Protein AF-A0A644ZXQ1-F1 (afdb_monomer)

Foldseek 3Di:
DKDWDAQDDLQQAAEEEEEEFPPCCVAACSLVVLVVVLVSCVVNVHAYEYEEAVVVVVVSVVNRPDPRHYDYDYHDPLVPPCVSCVVDDLRYAYEYEAEDPPDPRDDPSCPCVVVVCCVVNVNHIYMYHDHDDDPPPDDPPDDPPDDDDDDD

Mean predicted aligned error: 7.76 Å

Nearest PDB structures (foldseek):
  4xgl-assembly1_A  TM=4.751E-01  e=3.867E-02  Homo sapiens
  4nc9-assembly5_A  TM=5.217E-01  e=3.883E-01  Mycolicibacterium smegmatis MC2 155
  3tml-assembly2_A  TM=2.913E-01  e=8.343E-02  Burkholderia cenocepacia J2315

Sequence (152 aa):
MFICHIEQELITHKRIVVISPPLVERELGFDLWLQKVVKLSQELSVPVLHLGHPDTQAVISSKKNGGAPFIFKQFVDWHDPLSCGDNIREDDMIIFVSAHQGYLSHMSILDHLPTRLEERFPHHSRIVIYPKQRVVEGLLESDDSLFVPSNF

Structure (mmCIF, N/CA/C/O backbone):
data_AF-A0A644ZXQ1-F1
#
_entry.id   AF-A0A644ZXQ1-F1
#
loop_
_atom_site.group_PDB
_atom_site.id
_atom_site.type_symbol
_atom_site.label_atom_id
_atom_site.label_alt_id
_atom_site.label_comp_id
_atom_site.label_asym_id
_atom_site.label_entity_id
_atom_site.label_seq_id
_atom_site.pdbx_PDB_ins_code
_atom_site.Cartn_x
_atom_site.Cartn_y
_atom_site.Cartn_z
_atom_site.occupancy
_atom_site.B_iso_or_equiv
_atom_site.auth_seq_id
_atom_site.auth_comp_id
_atom_site.auth_asym_id
_atom_site.auth_atom_id
_atom_site.pdbx_PDB_model_num
ATOM 1 N N . MET A 1 1 ? -2.394 11.181 -8.781 1.00 87.62 1 MET A N 1
ATOM 2 C CA . MET A 1 1 ? -3.822 11.270 -8.415 1.00 87.62 1 MET A CA 1
ATOM 3 C C . MET A 1 1 ? -4.151 10.160 -7.424 1.00 87.62 1 MET A C 1
ATOM 5 O O . MET A 1 1 ? -3.528 9.112 -7.503 1.00 87.62 1 MET A O 1
ATOM 9 N N . PHE A 1 2 ? -5.067 10.397 -6.484 1.00 93.25 2 PHE A N 1
ATOM 10 C CA . PHE A 1 2 ? -5.594 9.375 -5.571 1.00 93.25 2 PHE A CA 1
ATOM 11 C C . PHE A 1 2 ? -7.082 9.232 -5.885 1.00 93.25 2 PHE A C 1
ATOM 13 O O . PHE A 1 2 ? -7.781 10.244 -5.873 1.00 93.25 2 PHE A O 1
ATOM 20 N N . ILE A 1 3 ? -7.540 8.025 -6.205 1.00 94.38 3 ILE A N 1
ATOM 21 C CA . ILE A 1 3 ? -8.963 7.713 -6.364 1.00 94.38 3 ILE A CA 1
ATOM 22 C C . ILE A 1 3 ? -9.364 6.882 -5.155 1.00 94.38 3 ILE A C 1
ATOM 24 O O . ILE A 1 3 ? -8.789 5.820 -4.929 1.00 94.38 3 ILE A O 1
ATOM 28 N N . CYS A 1 4 ? -10.310 7.383 -4.369 1.00 95.00 4 CYS A N 1
ATOM 29 C CA . CYS A 1 4 ? -10.745 6.745 -3.134 1.00 95.00 4 CYS A CA 1
ATOM 30 C C . CYS A 1 4 ? -12.200 6.306 -3.265 1.00 95.00 4 CYS A C 1
ATOM 32 O O . CYS A 1 4 ? -13.042 7.075 -3.722 1.00 95.00 4 CYS A O 1
ATOM 34 N N . HIS A 1 5 ? -12.489 5.105 -2.790 1.00 94.62 5 HIS A N 1
ATOM 35 C CA . HIS A 1 5 ? -13.831 4.612 -2.540 1.00 94.62 5 HIS A CA 1
ATOM 36 C C . HIS A 1 5 ? -13.868 4.171 -1.078 1.00 94.62 5 HIS A C 1
ATOM 38 O O . HIS A 1 5 ? -13.175 3.230 -0.698 1.00 94.62 5 HIS A O 1
ATOM 44 N N . ILE A 1 6 ? -14.588 4.922 -0.247 1.00 93.62 6 ILE A N 1
ATOM 45 C CA . ILE A 1 6 ? -14.659 4.697 1.198 1.00 93.62 6 ILE A CA 1
ATOM 46 C C . ILE A 1 6 ? -16.043 4.136 1.498 1.00 93.62 6 ILE A C 1
ATOM 48 O O . ILE A 1 6 ? -17.019 4.881 1.484 1.00 93.62 6 ILE A O 1
ATOM 52 N N . GLU A 1 7 ? -16.099 2.826 1.709 1.00 91.44 7 GLU A N 1
ATOM 53 C CA . GLU A 1 7 ? -17.336 2.087 1.981 1.00 91.44 7 GLU A CA 1
ATOM 54 C C . GLU A 1 7 ? -17.569 1.958 3.493 1.00 91.44 7 GLU A C 1
ATOM 56 O O . GLU A 1 7 ? -18.677 2.147 3.990 1.00 91.44 7 GLU A O 1
ATOM 61 N N . GLN A 1 8 ? -16.499 1.677 4.242 1.00 88.69 8 GLN A N 1
ATOM 62 C CA . GLN A 1 8 ? -16.526 1.498 5.692 1.00 88.69 8 GLN A CA 1
ATOM 63 C C . GLN A 1 8 ? -16.126 2.792 6.410 1.00 88.69 8 GLN A C 1
ATOM 65 O O . GLN A 1 8 ? -15.324 3.588 5.909 1.00 88.69 8 GLN A O 1
ATOM 70 N N . GLU A 1 9 ? -16.631 2.990 7.628 1.00 89.94 9 GLU A N 1
ATOM 71 C CA . GLU A 1 9 ? -16.206 4.110 8.466 1.00 89.94 9 GLU A CA 1
ATOM 72 C C . GLU A 1 9 ? -14.697 4.053 8.730 1.00 89.94 9 GLU A C 1
ATOM 74 O O . GLU A 1 9 ? -14.121 3.008 9.022 1.00 89.94 9 GLU A O 1
ATOM 79 N N . LEU A 1 10 ? -14.017 5.198 8.680 1.00 86.31 10 LEU A N 1
ATOM 80 C CA . LEU A 1 10 ? -12.559 5.225 8.832 1.00 86.31 10 LEU A CA 1
ATOM 81 C C . LEU A 1 10 ? -12.082 4.579 10.144 1.00 86.31 10 LEU A C 1
ATOM 83 O O . LEU A 1 10 ? -11.059 3.898 10.142 1.00 86.31 10 LEU A O 1
ATOM 87 N N . ILE A 1 11 ? -12.857 4.719 11.223 1.00 88.56 11 ILE A N 1
ATOM 88 C CA . ILE A 1 11 ? -12.543 4.188 12.556 1.00 88.56 11 ILE A CA 1
ATOM 89 C C . ILE A 1 11 ? -12.660 2.658 12.672 1.00 88.56 11 ILE A C 1
ATOM 91 O O . ILE A 1 11 ? -12.125 2.072 13.617 1.00 88.56 11 ILE A O 1
ATOM 95 N N . THR A 1 12 ? -13.351 1.986 11.744 1.00 91.81 12 THR A N 1
ATOM 96 C CA . THR A 1 12 ? -13.539 0.528 11.820 1.00 91.81 12 THR A CA 1
ATOM 97 C C . THR A 1 12 ? -12.328 -0.240 11.312 1.00 91.81 12 THR A C 1
ATOM 99 O O . THR A 1 12 ? -12.120 -1.375 11.739 1.00 91.81 12 THR A O 1
ATOM 102 N N . HIS A 1 13 ? -11.505 0.378 10.461 1.00 94.94 13 HIS A N 1
ATOM 103 C CA . HIS A 1 13 ? -10.320 -0.262 9.900 1.00 94.94 13 HIS A CA 1
ATOM 104 C C . HIS A 1 13 ? -9.318 -0.624 11.000 1.00 94.94 13 HIS A C 1
ATOM 106 O O . HIS A 1 13 ? -9.072 0.160 11.919 1.00 94.94 13 HIS A O 1
ATOM 112 N N . LYS A 1 14 ? -8.705 -1.806 10.897 1.00 96.56 14 LYS A N 1
ATOM 113 C CA . LYS A 1 14 ? -7.673 -2.273 11.842 1.00 96.56 14 LYS A CA 1
ATOM 114 C C . LYS A 1 14 ? -6.280 -2.315 11.249 1.00 96.56 14 LYS A C 1
ATOM 116 O O . LYS A 1 14 ? -5.314 -2.444 12.000 1.00 96.56 14 LYS A O 1
ATOM 121 N N . ARG A 1 15 ? -6.162 -2.215 9.927 1.00 97.62 15 ARG A N 1
ATOM 122 C CA . ARG A 1 15 ? -4.892 -2.257 9.203 1.00 97.62 15 ARG A CA 1
ATOM 123 C C . ARG A 1 15 ? -5.076 -1.722 7.783 1.00 97.62 15 ARG A C 1
ATOM 125 O O . ARG A 1 15 ? -6.155 -1.789 7.204 1.00 97.62 15 ARG A O 1
ATOM 132 N N . ILE A 1 16 ? -4.006 -1.164 7.228 1.00 98.38 16 ILE A N 1
ATOM 133 C CA . ILE A 1 16 ? -3.938 -0.734 5.828 1.00 98.38 16 ILE A CA 1
ATOM 134 C C . ILE A 1 16 ? -3.100 -1.759 5.066 1.00 98.38 16 ILE A C 1
ATOM 136 O O . ILE A 1 16 ? -1.964 -2.026 5.452 1.00 98.38 16 ILE A O 1
ATOM 140 N N . VAL A 1 17 ? -3.623 -2.318 3.980 1.00 98.62 17 VAL A N 1
ATOM 141 C CA . VAL A 1 17 ? -2.894 -3.226 3.088 1.00 98.62 17 VAL A CA 1
ATOM 142 C C . VAL A 1 17 ? -2.456 -2.458 1.850 1.00 98.62 17 VAL A C 1
ATOM 144 O O . VAL A 1 17 ? -3.280 -2.080 1.025 1.00 98.62 17 VAL A O 1
ATOM 147 N N . VAL A 1 18 ? -1.152 -2.227 1.713 1.00 98.44 18 VAL A N 1
ATOM 148 C CA . VAL A 1 18 ? -0.552 -1.557 0.554 1.00 98.44 18 VAL A CA 1
ATOM 149 C C . VAL A 1 18 ? 0.016 -2.600 -0.396 1.00 98.44 18 VAL A C 1
ATOM 151 O O . VAL A 1 18 ? 0.926 -3.339 -0.028 1.00 98.44 18 VAL A O 1
ATOM 154 N N . ILE A 1 19 ? -0.477 -2.621 -1.628 1.00 97.75 19 ILE A N 1
ATOM 155 C CA . ILE A 1 19 ? 0.015 -3.463 -2.718 1.00 97.75 19 ILE A CA 1
ATOM 156 C C . ILE A 1 19 ? 0.750 -2.563 -3.708 1.00 97.75 19 ILE A C 1
ATOM 158 O O . ILE A 1 19 ? 0.199 -1.551 -4.150 1.00 97.75 19 ILE A O 1
ATOM 162 N N . SER A 1 20 ? 1.982 -2.917 -4.072 1.00 96.19 20 SER A N 1
ATOM 163 C CA . SER A 1 20 ? 2.743 -2.154 -5.066 1.00 96.19 20 SER A CA 1
ATOM 164 C C . SER A 1 20 ? 3.522 -3.042 -6.039 1.00 96.19 20 SER A C 1
ATOM 166 O O . SER A 1 20 ? 4.087 -4.049 -5.602 1.00 96.19 20 SER A O 1
ATOM 168 N N . PRO A 1 21 ? 3.635 -2.646 -7.321 1.00 94.62 21 PRO A N 1
ATOM 169 C CA . PRO A 1 21 ? 4.503 -3.310 -8.287 1.00 94.62 21 PRO A CA 1
ATOM 170 C C . PRO A 1 21 ? 5.982 -3.233 -7.874 1.00 94.62 21 PRO A C 1
ATOM 172 O O . PRO A 1 21 ? 6.357 -2.383 -7.054 1.00 94.62 21 PRO A O 1
ATOM 175 N N . PRO A 1 22 ? 6.846 -4.095 -8.442 1.00 92.75 22 PRO A N 1
ATOM 176 C CA . PRO A 1 22 ? 8.289 -3.963 -8.282 1.00 92.75 22 PRO A CA 1
ATOM 177 C C . PRO A 1 22 ? 8.769 -2.632 -8.876 1.00 92.75 22 PRO A C 1
ATOM 179 O O . PRO A 1 22 ? 8.135 -2.077 -9.770 1.00 92.75 22 PRO A O 1
ATOM 182 N N . LEU A 1 23 ? 9.909 -2.125 -8.399 1.00 93.88 23 LEU A N 1
ATOM 183 C CA . LEU A 1 23 ? 10.558 -0.896 -8.885 1.00 93.88 23 LEU A CA 1
ATOM 184 C C . LEU A 1 23 ? 9.785 0.411 -8.641 1.00 93.88 23 LEU A C 1
ATOM 186 O O . LEU A 1 23 ? 10.249 1.476 -9.054 1.00 93.88 23 LEU A O 1
ATOM 190 N N . VAL A 1 24 ? 8.647 0.372 -7.939 1.00 93.50 24 VAL A N 1
ATOM 191 C CA . VAL A 1 24 ? 7.848 1.568 -7.617 1.00 93.50 24 VAL A CA 1
ATOM 192 C C . VAL A 1 24 ? 8.649 2.614 -6.828 1.00 93.50 24 VAL A C 1
ATOM 194 O O . VAL A 1 24 ? 8.349 3.805 -6.882 1.00 93.50 24 VAL A O 1
ATOM 197 N N . GLU A 1 25 ? 9.700 2.194 -6.119 1.00 94.75 25 GLU A N 1
ATOM 198 C CA . GLU A 1 25 ? 10.619 3.069 -5.389 1.00 94.75 25 GLU A CA 1
ATOM 199 C C . GLU A 1 25 ? 11.470 3.979 -6.279 1.00 94.75 25 GLU A C 1
ATOM 201 O O . GLU A 1 25 ? 12.061 4.944 -5.789 1.00 94.75 25 GLU A O 1
ATOM 206 N N . ARG A 1 26 ? 11.507 3.702 -7.587 1.00 92.31 26 ARG A N 1
ATOM 207 C CA . ARG A 1 26 ? 12.213 4.504 -8.594 1.00 92.31 26 ARG A CA 1
ATOM 208 C C . ARG A 1 26 ? 11.315 5.542 -9.266 1.00 92.31 26 ARG A C 1
ATOM 210 O O . ARG A 1 26 ? 11.805 6.353 -10.052 1.00 92.31 26 ARG A O 1
ATOM 217 N N . GLU A 1 27 ? 10.017 5.524 -8.974 1.00 89.44 27 GLU A N 1
ATOM 218 C CA . GLU A 1 27 ? 9.037 6.362 -9.655 1.00 89.44 27 GLU A CA 1
ATOM 219 C C . GLU A 1 27 ? 8.926 7.765 -9.061 1.00 89.44 27 GLU A C 1
ATOM 221 O O . GLU A 1 27 ? 9.039 7.991 -7.849 1.00 89.44 27 GLU A O 1
ATOM 226 N N . LEU A 1 28 ? 8.610 8.730 -9.930 1.00 84.75 28 LEU A N 1
ATOM 227 C CA . LEU A 1 28 ? 8.286 10.083 -9.494 1.00 84.75 28 LEU A CA 1
ATOM 228 C C . LEU A 1 28 ? 6.998 10.065 -8.663 1.00 84.75 28 LEU A C 1
ATOM 230 O O . LEU A 1 28 ? 5.913 9.732 -9.142 1.00 84.75 28 LEU A O 1
ATOM 234 N N . GLY A 1 29 ? 7.125 10.468 -7.401 1.00 88.38 29 GLY A N 1
ATOM 235 C CA . GLY A 1 29 ? 6.025 10.475 -6.440 1.00 88.38 29 GLY A CA 1
ATOM 236 C C . GLY A 1 29 ? 6.060 9.333 -5.429 1.00 88.38 29 GLY A C 1
ATOM 237 O O . GLY A 1 29 ? 5.164 9.300 -4.586 1.00 88.38 29 GLY A O 1
ATOM 238 N N . PHE A 1 30 ? 7.082 8.463 -5.453 1.00 92.75 30 PHE A N 1
ATOM 239 C CA . PHE A 1 30 ? 7.274 7.440 -4.421 1.00 92.75 30 PHE A CA 1
ATOM 240 C C . PHE A 1 30 ? 7.226 8.026 -3.004 1.00 92.75 30 PHE A C 1
ATOM 242 O O . PHE A 1 30 ? 6.393 7.638 -2.186 1.00 92.75 30 PHE A O 1
ATOM 249 N N . ASP A 1 31 ? 8.058 9.037 -2.747 1.00 93.12 31 ASP A N 1
ATOM 250 C CA . ASP A 1 31 ? 8.143 9.670 -1.429 1.00 93.12 31 ASP A CA 1
ATOM 251 C C . ASP A 1 31 ? 6.812 10.318 -1.018 1.00 93.12 31 ASP A C 1
ATOM 253 O O . ASP A 1 31 ? 6.411 10.244 0.142 1.00 93.12 31 ASP A O 1
ATOM 257 N N . LEU A 1 32 ? 6.088 10.901 -1.978 1.00 92.94 32 LEU A N 1
ATOM 258 C CA . LEU A 1 32 ? 4.812 11.567 -1.725 1.00 92.94 32 LEU A CA 1
ATOM 259 C C . LEU A 1 32 ? 3.731 10.579 -1.282 1.00 92.94 32 LEU A C 1
ATOM 261 O O . LEU A 1 32 ? 3.006 10.849 -0.323 1.00 92.94 32 LEU A O 1
ATOM 265 N N . TRP A 1 33 ? 3.572 9.459 -1.990 1.00 94.69 33 TRP A N 1
ATOM 266 C CA . TRP A 1 33 ? 2.546 8.495 -1.607 1.00 94.69 33 TRP A CA 1
ATOM 267 C C . TRP A 1 33 ? 2.927 7.764 -0.323 1.00 94.69 33 TRP A C 1
ATOM 269 O O . TRP A 1 33 ? 2.054 7.558 0.519 1.00 94.69 33 TRP A O 1
ATOM 279 N N . LEU A 1 34 ? 4.214 7.463 -0.122 1.00 96.12 34 LEU A N 1
ATOM 280 C CA . LEU A 1 34 ? 4.690 6.842 1.110 1.00 96.12 34 LEU A CA 1
ATOM 281 C C . LEU A 1 34 ? 4.397 7.737 2.320 1.00 96.12 34 LEU A C 1
ATOM 283 O O . LEU A 1 34 ? 3.833 7.267 3.305 1.00 96.12 34 LEU A O 1
ATOM 287 N N . GLN A 1 35 ? 4.696 9.037 2.232 1.00 95.25 35 GLN A N 1
ATOM 288 C CA . GLN A 1 35 ? 4.370 10.005 3.286 1.00 95.25 35 GLN A CA 1
ATOM 289 C C . GLN A 1 35 ? 2.869 10.058 3.588 1.00 95.25 35 GLN A C 1
ATOM 291 O O . GLN A 1 35 ? 2.480 10.107 4.754 1.00 95.25 35 GLN A O 1
ATOM 296 N N . LYS A 1 36 ? 2.013 10.014 2.560 1.00 95.44 36 LYS A N 1
ATOM 297 C CA . LYS A 1 36 ? 0.554 10.009 2.743 1.00 95.44 36 LYS A CA 1
ATOM 298 C C . LYS A 1 36 ? 0.049 8.729 3.401 1.00 95.44 36 LYS A C 1
ATOM 300 O O . LYS A 1 36 ? -0.801 8.814 4.280 1.00 95.44 36 LYS A O 1
ATOM 305 N N . VAL A 1 37 ? 0.586 7.569 3.022 1.00 96.81 37 VAL A N 1
ATOM 306 C CA . VAL A 1 37 ? 0.265 6.282 3.659 1.00 96.81 37 VAL A CA 1
ATOM 307 C C . VAL A 1 37 ? 0.705 6.277 5.122 1.00 96.81 37 VAL A C 1
ATOM 309 O O . VAL A 1 37 ? -0.076 5.897 5.989 1.00 96.81 37 VAL A O 1
ATOM 312 N N . VAL A 1 38 ? 1.923 6.744 5.411 1.00 97.06 38 VAL A N 1
ATOM 313 C CA . VAL A 1 38 ? 2.426 6.889 6.786 1.00 97.06 38 VAL A CA 1
ATOM 314 C C . VAL A 1 38 ? 1.506 7.793 7.601 1.00 97.06 38 VAL A C 1
ATOM 316 O O . VAL A 1 38 ? 1.104 7.420 8.699 1.00 97.06 38 VAL A O 1
ATOM 319 N N . LYS A 1 39 ? 1.137 8.958 7.058 1.00 95.88 39 LYS A N 1
ATOM 320 C CA . LYS A 1 39 ? 0.250 9.900 7.743 1.00 95.88 39 LYS A CA 1
ATOM 321 C C . LYS A 1 39 ? -1.124 9.284 7.998 1.00 95.88 39 LYS A C 1
ATOM 323 O O . LYS A 1 39 ? -1.615 9.366 9.113 1.00 95.88 39 LYS A O 1
ATOM 328 N N . LEU A 1 40 ? -1.707 8.609 7.008 1.00 95.56 40 LEU A N 1
ATOM 329 C CA . LEU A 1 40 ? -2.995 7.933 7.158 1.00 95.56 40 LEU A CA 1
ATOM 330 C C . LEU A 1 40 ? -2.952 6.843 8.241 1.00 95.56 40 LEU A C 1
ATOM 332 O O . LEU A 1 40 ? -3.832 6.793 9.092 1.00 95.56 40 LEU A O 1
ATOM 336 N N . SER A 1 41 ? -1.903 6.018 8.254 1.00 96.56 41 SER A N 1
ATOM 337 C CA . SER A 1 41 ? -1.670 5.005 9.294 1.00 96.56 41 SER A CA 1
ATOM 338 C C . SER A 1 41 ? -1.603 5.616 10.697 1.00 96.56 41 SER A C 1
ATOM 340 O O . SER A 1 41 ? -2.189 5.063 11.625 1.00 96.56 41 SER A O 1
ATOM 342 N N . GLN A 1 42 ? -0.939 6.766 10.852 1.00 95.50 42 GLN A N 1
ATOM 343 C CA . GLN A 1 42 ? -0.866 7.486 12.127 1.00 95.50 42 GLN A CA 1
ATOM 344 C C . GLN A 1 42 ? -2.224 8.046 12.559 1.00 95.50 42 GLN A C 1
ATOM 346 O O . GLN A 1 42 ? -2.615 7.843 13.704 1.00 95.50 42 GLN A O 1
ATOM 351 N N . GLU A 1 43 ? -2.945 8.723 11.659 1.00 94.38 43 GLU A N 1
ATOM 352 C CA . GLU A 1 43 ? -4.260 9.309 11.966 1.00 94.38 43 GLU A CA 1
ATOM 353 C C . GLU A 1 43 ? -5.278 8.234 12.365 1.00 94.38 43 GLU A C 1
ATOM 355 O O . GLU A 1 43 ? -6.057 8.424 13.293 1.00 94.38 43 GLU A O 1
ATOM 360 N N . LEU A 1 44 ? -5.235 7.073 11.707 1.00 94.50 44 LEU A N 1
ATOM 361 C CA . LEU A 1 44 ? -6.093 5.934 12.037 1.00 94.50 44 LEU A CA 1
ATOM 362 C C . LEU A 1 44 ? -5.555 5.089 13.200 1.00 94.50 44 LEU A C 1
ATOM 364 O O . LEU A 1 44 ? -6.269 4.234 13.711 1.00 94.50 44 LEU A O 1
ATOM 368 N N . SER A 1 45 ? -4.310 5.314 13.632 1.00 95.25 45 SER A N 1
ATOM 369 C CA . SER A 1 45 ? -3.622 4.493 14.637 1.00 95.25 45 SER A CA 1
ATOM 370 C C . SER A 1 45 ? -3.612 2.991 14.298 1.00 95.25 45 SER A C 1
ATOM 372 O O . SER A 1 45 ? -3.761 2.142 15.176 1.00 95.25 45 SER A O 1
ATOM 374 N N . VAL A 1 46 ? -3.409 2.653 13.019 1.00 96.19 46 VAL A N 1
ATOM 375 C CA . VAL A 1 46 ? -3.391 1.267 12.511 1.00 96.19 46 VAL A CA 1
ATOM 376 C C . VAL A 1 46 ? -2.074 0.930 11.809 1.00 96.19 46 VAL A C 1
ATOM 378 O O . VAL A 1 46 ? -1.472 1.806 11.184 1.00 96.19 46 VAL A O 1
ATOM 381 N N . PRO A 1 47 ? -1.605 -0.331 11.852 1.00 97.56 47 PRO A N 1
ATOM 382 C CA . PRO A 1 47 ? -0.432 -0.765 11.103 1.00 97.56 47 PRO A CA 1
ATOM 383 C C . PRO A 1 47 ? -0.660 -0.792 9.590 1.00 97.56 47 PRO A C 1
ATOM 385 O O . PRO A 1 47 ? -1.785 -0.899 9.099 1.00 97.56 47 PRO A O 1
ATOM 388 N N . VAL A 1 48 ? 0.450 -0.778 8.855 1.00 98.50 48 VAL A N 1
ATOM 389 C CA . VAL A 1 48 ? 0.499 -0.999 7.410 1.00 98.50 48 VAL A CA 1
ATOM 390 C C . VAL A 1 48 ? 1.079 -2.384 7.135 1.00 98.50 48 VAL A C 1
ATOM 392 O O . VAL A 1 48 ? 2.195 -2.682 7.551 1.00 98.50 48 VAL A O 1
ATOM 395 N N . LEU A 1 49 ? 0.356 -3.229 6.406 1.00 98.62 49 LEU A N 1
ATOM 396 C CA . LEU A 1 49 ? 0.916 -4.404 5.744 1.00 98.62 49 LEU A CA 1
ATOM 397 C C . LEU A 1 49 ? 1.295 -4.016 4.316 1.00 98.62 49 LEU A C 1
ATOM 399 O O . LEU A 1 49 ? 0.428 -3.644 3.534 1.00 98.62 49 LEU A O 1
ATOM 403 N N . HIS A 1 50 ? 2.567 -4.133 3.957 1.00 98.56 50 HIS A N 1
ATOM 404 C CA . HIS A 1 50 ? 3.017 -3.951 2.580 1.00 98.56 50 HIS A CA 1
ATOM 405 C C . HIS A 1 50 ? 3.233 -5.302 1.891 1.00 98.56 50 HIS A C 1
ATOM 407 O O . HIS A 1 50 ? 3.933 -6.172 2.416 1.00 98.56 50 HIS A O 1
ATOM 413 N N . LEU A 1 51 ? 2.626 -5.444 0.712 1.00 98.38 51 LEU A N 1
ATOM 414 C CA . LEU A 1 51 ? 2.724 -6.569 -0.209 1.00 98.38 51 LEU A CA 1
ATOM 415 C C . LEU A 1 51 ? 3.475 -6.110 -1.463 1.00 98.38 51 LEU A C 1
ATOM 417 O O . LEU A 1 51 ? 2.963 -5.309 -2.248 1.00 98.38 51 LEU A O 1
ATOM 421 N N . GLY A 1 52 ? 4.694 -6.608 -1.655 1.00 97.19 52 GLY A N 1
ATOM 422 C CA . GLY A 1 52 ? 5.485 -6.287 -2.842 1.00 97.19 52 GLY A CA 1
ATOM 423 C C . GLY A 1 52 ? 6.904 -6.842 -2.798 1.00 97.19 52 GLY A C 1
ATOM 424 O O . GLY A 1 52 ? 7.223 -7.724 -1.996 1.00 97.19 52 GLY A O 1
ATOM 425 N N . HIS A 1 53 ? 7.758 -6.312 -3.674 1.00 97.75 53 HIS A N 1
ATOM 426 C CA . HIS A 1 53 ? 9.133 -6.778 -3.830 1.00 97.75 53 HIS A CA 1
ATOM 427 C C . HIS A 1 53 ? 10.016 -6.408 -2.615 1.00 97.75 53 HIS A C 1
ATOM 429 O O . HIS A 1 53 ? 9.910 -5.279 -2.124 1.00 97.75 53 HIS A O 1
ATOM 435 N N . PRO A 1 54 ? 10.925 -7.291 -2.149 1.00 97.81 54 PRO A N 1
ATOM 436 C CA . PRO A 1 54 ? 11.802 -7.017 -1.003 1.00 97.81 54 PRO A CA 1
ATOM 437 C C . PRO A 1 54 ? 12.679 -5.767 -1.160 1.00 97.81 54 PRO A C 1
ATOM 439 O O . PRO A 1 54 ? 12.871 -5.025 -0.200 1.00 97.81 54 PRO A O 1
ATOM 442 N N . ASP A 1 55 ? 13.158 -5.480 -2.372 1.00 97.56 55 ASP A N 1
ATOM 443 C CA . ASP A 1 55 ? 13.954 -4.269 -2.636 1.00 97.56 55 ASP A CA 1
ATOM 444 C C . ASP A 1 55 ? 13.151 -2.987 -2.375 1.00 97.56 55 ASP A C 1
ATOM 446 O O . ASP A 1 55 ? 13.622 -2.072 -1.696 1.00 97.56 55 ASP A O 1
ATOM 450 N N . THR A 1 56 ? 11.896 -2.944 -2.834 1.00 96.88 56 THR A N 1
ATOM 451 C CA . THR A 1 56 ? 10.971 -1.849 -2.525 1.00 96.88 56 THR A CA 1
ATOM 452 C C . THR A 1 56 ? 10.746 -1.750 -1.015 1.00 96.88 56 THR A C 1
ATOM 454 O O . THR A 1 56 ? 10.748 -0.652 -0.460 1.00 96.88 56 THR A O 1
ATOM 457 N N . GLN A 1 57 ? 10.598 -2.883 -0.322 1.00 98.00 57 GLN A N 1
ATOM 458 C CA . GLN A 1 57 ? 10.404 -2.930 1.134 1.00 98.00 57 GLN A CA 1
ATOM 459 C C . GLN A 1 57 ? 11.601 -2.366 1.898 1.00 98.00 57 GLN A C 1
ATOM 461 O O . GLN A 1 57 ? 11.413 -1.601 2.845 1.00 98.00 57 GLN A O 1
ATOM 466 N N . ALA A 1 58 ? 12.825 -2.670 1.464 1.00 97.69 58 ALA A N 1
ATOM 467 C CA . ALA A 1 58 ? 14.040 -2.107 2.043 1.00 97.69 58 ALA A CA 1
ATOM 468 C C . ALA A 1 58 ? 14.064 -0.573 1.919 1.00 97.69 58 ALA A C 1
ATOM 470 O O . ALA A 1 58 ? 14.402 0.130 2.877 1.00 97.69 58 ALA A O 1
ATOM 471 N N . VAL A 1 59 ? 13.634 -0.039 0.772 1.00 97.31 59 VAL A N 1
ATOM 472 C CA . VAL A 1 59 ? 13.536 1.412 0.557 1.00 97.31 59 VAL A CA 1
ATOM 473 C C . VAL A 1 59 ? 12.402 2.040 1.372 1.00 97.31 59 VAL A C 1
ATOM 475 O O . VAL A 1 59 ? 12.599 3.092 1.978 1.00 97.31 59 VAL A O 1
ATOM 478 N N . ILE A 1 60 ? 11.238 1.389 1.474 1.00 97.06 60 ILE A N 1
ATOM 479 C CA . ILE A 1 60 ? 10.157 1.833 2.368 1.00 97.06 60 ILE A CA 1
ATOM 480 C C . ILE A 1 60 ? 10.658 1.875 3.814 1.00 97.06 60 ILE A C 1
ATOM 482 O O . ILE A 1 60 ? 10.431 2.857 4.516 1.00 97.06 60 ILE A O 1
ATOM 486 N N . SER A 1 61 ? 11.362 0.837 4.267 1.00 95.94 61 SER A N 1
ATOM 487 C CA . SER A 1 61 ? 11.852 0.746 5.641 1.00 95.94 61 SER A CA 1
ATOM 488 C C . SER A 1 61 ? 12.859 1.842 5.989 1.00 95.94 61 SER A C 1
ATOM 490 O O . SER A 1 61 ? 12.860 2.302 7.129 1.00 95.94 61 SER A O 1
ATOM 492 N N . SER A 1 62 ? 13.701 2.264 5.040 1.00 95.31 62 SER A N 1
ATOM 493 C CA . SER A 1 62 ? 14.687 3.329 5.265 1.00 95.31 62 SER A CA 1
ATOM 494 C C . SER A 1 62 ? 14.094 4.737 5.171 1.00 95.31 62 SER A C 1
ATOM 496 O O . SER A 1 62 ? 14.597 5.650 5.821 1.00 95.31 62 SER A O 1
ATOM 498 N N . LYS A 1 63 ? 13.022 4.922 4.390 1.00 94.31 63 LYS A N 1
ATOM 499 C CA . LYS A 1 63 ? 12.394 6.233 4.157 1.00 94.31 63 LYS A CA 1
ATOM 500 C C . LYS A 1 63 ? 11.157 6.509 5.008 1.00 94.31 63 LYS A C 1
ATOM 502 O O . LYS A 1 63 ? 10.757 7.668 5.130 1.00 94.31 63 LYS A O 1
ATOM 507 N N . LYS A 1 64 ? 10.514 5.482 5.575 1.00 88.38 64 LYS A N 1
ATOM 508 C CA . LYS A 1 64 ? 9.337 5.676 6.429 1.00 88.38 64 LYS A CA 1
ATOM 509 C C . LYS A 1 64 ? 9.747 6.434 7.697 1.00 88.38 64 LYS A C 1
ATOM 511 O O . LYS A 1 64 ? 10.460 5.924 8.556 1.00 88.38 64 LYS A O 1
ATOM 516 N N . ASN A 1 65 ? 9.265 7.662 7.825 1.00 79.25 65 ASN A N 1
ATOM 517 C CA . ASN A 1 65 ? 9.438 8.474 9.027 1.00 79.25 65 ASN A CA 1
ATOM 518 C C . ASN A 1 65 ? 8.199 8.340 9.930 1.00 79.25 65 ASN A C 1
ATOM 520 O O . ASN A 1 65 ? 7.147 7.898 9.483 1.00 79.25 65 ASN A O 1
ATOM 524 N N . GLY A 1 66 ? 8.292 8.712 11.209 1.00 72.12 66 GLY A N 1
ATOM 525 C CA . GLY A 1 66 ? 7.099 8.900 12.052 1.00 72.12 66 GLY A CA 1
ATOM 526 C C . GLY A 1 66 ? 6.512 7.657 12.737 1.00 72.12 66 GLY A C 1
ATOM 527 O O . GLY A 1 66 ? 5.388 7.709 13.222 1.00 72.12 66 GLY A O 1
ATOM 528 N N . GLY A 1 67 ? 7.235 6.540 12.827 1.00 78.00 67 GLY A N 1
ATOM 529 C CA . GLY A 1 67 ? 6.856 5.440 13.731 1.00 78.00 67 GLY A CA 1
ATOM 530 C C . GLY A 1 67 ? 5.636 4.602 13.321 1.00 78.00 67 GLY A C 1
ATOM 531 O O . GLY A 1 67 ? 5.265 3.704 14.070 1.00 78.00 67 GLY A O 1
ATOM 532 N N . ALA A 1 68 ? 5.049 4.829 12.137 1.00 85.81 68 ALA A N 1
ATOM 533 C CA . ALA A 1 68 ? 4.010 3.953 11.597 1.00 85.81 68 ALA A CA 1
ATOM 534 C C . ALA A 1 68 ? 4.515 2.488 11.566 1.00 85.81 68 ALA A C 1
ATOM 536 O O . ALA A 1 68 ? 5.605 2.227 11.018 1.00 85.81 68 ALA A O 1
ATOM 537 N N . PRO A 1 69 ? 3.775 1.531 12.163 1.00 93.06 69 PRO A N 1
ATOM 538 C CA . PRO A 1 69 ? 4.195 0.140 12.191 1.00 93.06 69 PRO A CA 1
ATOM 539 C C . PRO A 1 69 ? 3.966 -0.484 10.816 1.00 93.06 69 PRO A C 1
ATOM 541 O O . PRO A 1 69 ? 2.830 -0.661 10.388 1.00 93.06 69 PRO A O 1
ATOM 544 N N . PHE A 1 70 ? 5.060 -0.807 10.124 1.00 97.00 70 PHE A N 1
ATOM 545 C CA . PHE A 1 70 ? 5.028 -1.524 8.852 1.00 97.00 70 PHE A CA 1
ATOM 546 C C . PHE A 1 70 ? 5.357 -2.995 9.079 1.00 97.00 70 PHE A C 1
ATOM 548 O O . PHE A 1 70 ? 6.348 -3.324 9.730 1.00 97.00 70 PHE A O 1
ATOM 555 N N . ILE A 1 71 ? 4.541 -3.858 8.491 1.00 97.75 71 ILE A N 1
ATOM 556 C CA . ILE A 1 71 ? 4.773 -5.288 8.351 1.00 97.75 71 ILE A CA 1
ATOM 557 C C . ILE A 1 71 ? 5.024 -5.533 6.869 1.00 97.75 71 ILE A C 1
ATOM 559 O O . ILE A 1 71 ? 4.234 -5.114 6.026 1.00 97.75 71 ILE A O 1
ATOM 563 N N . PHE A 1 72 ? 6.120 -6.208 6.549 1.00 98.12 72 PHE A N 1
ATOM 564 C CA . PHE A 1 72 ? 6.488 -6.517 5.175 1.00 98.12 72 PHE A CA 1
ATOM 565 C C . PHE A 1 72 ? 6.198 -7.983 4.883 1.00 98.12 72 PHE A C 1
ATOM 567 O O . PHE A 1 72 ? 6.659 -8.867 5.607 1.00 98.12 72 PHE A O 1
ATOM 574 N N . LYS A 1 73 ? 5.438 -8.247 3.820 1.00 97.94 73 LYS A N 1
ATOM 575 C CA . LYS A 1 73 ? 5.259 -9.592 3.280 1.00 97.94 73 LYS A CA 1
ATOM 576 C C . LYS A 1 73 ? 5.640 -9.583 1.808 1.00 97.94 73 LYS A C 1
ATOM 578 O O . LYS A 1 73 ? 5.120 -8.800 1.018 1.00 97.94 73 LYS A O 1
ATOM 583 N N . GLN A 1 74 ? 6.600 -10.433 1.460 1.00 97.56 74 GLN A N 1
ATOM 584 C CA . GLN A 1 74 ? 7.074 -10.554 0.089 1.00 97.56 74 GLN A CA 1
ATOM 585 C C . GLN A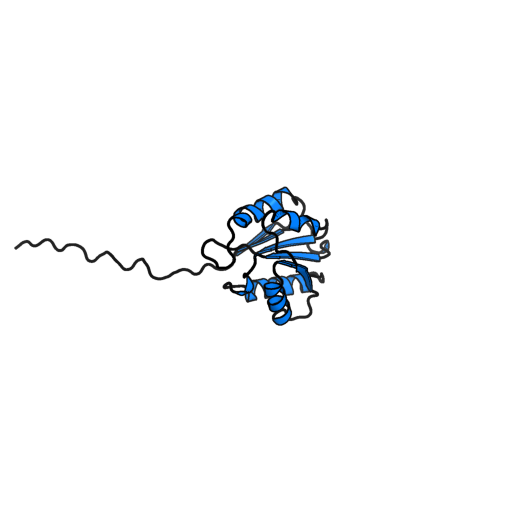 1 74 ? 5.919 -10.963 -0.831 1.00 97.56 74 GLN A C 1
ATOM 587 O O . GLN A 1 74 ? 5.211 -11.933 -0.557 1.00 97.56 74 GLN A O 1
ATOM 592 N N . PHE A 1 75 ? 5.769 -10.235 -1.932 1.00 96.50 75 PHE A N 1
ATOM 593 C CA . PHE A 1 75 ? 4.858 -10.559 -3.020 1.00 96.50 75 PHE A CA 1
ATOM 594 C C . PHE A 1 75 ? 5.560 -10.268 -4.348 1.00 96.50 75 PHE A C 1
ATOM 596 O O . PHE A 1 75 ? 5.854 -9.116 -4.667 1.00 96.50 75 PHE A O 1
ATOM 603 N N . VAL A 1 76 ? 5.908 -11.333 -5.071 1.00 92.50 76 VAL A N 1
ATOM 604 C CA . VAL A 1 76 ? 6.717 -11.271 -6.304 1.00 92.50 76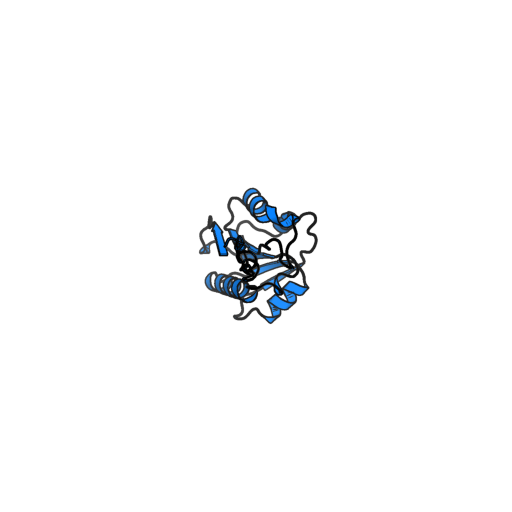 VAL A CA 1
ATOM 605 C C . VAL A 1 76 ? 6.155 -12.126 -7.439 1.00 92.50 76 VAL A C 1
ATOM 607 O O . VAL A 1 76 ? 6.623 -12.002 -8.568 1.00 92.50 76 VAL A O 1
ATOM 610 N N . ASP A 1 77 ? 5.165 -12.980 -7.160 1.00 86.31 77 ASP A N 1
ATOM 611 C CA . ASP A 1 77 ? 4.512 -13.782 -8.189 1.00 86.31 77 ASP A CA 1
ATOM 612 C C . ASP A 1 77 ? 3.356 -13.000 -8.808 1.00 86.31 77 ASP A C 1
ATOM 614 O O . ASP A 1 77 ? 2.238 -12.954 -8.297 1.00 86.31 77 ASP A O 1
ATOM 618 N N . TRP A 1 78 ? 3.663 -12.345 -9.920 1.00 88.25 78 TRP A N 1
ATOM 619 C CA . TRP A 1 78 ? 2.705 -11.536 -10.654 1.00 88.25 78 TRP A CA 1
ATOM 620 C C . TRP A 1 78 ? 1.960 -12.321 -11.740 1.00 88.25 78 TRP A C 1
ATOM 622 O O . TRP A 1 78 ? 1.216 -11.695 -12.486 1.00 88.25 78 TRP A O 1
ATOM 632 N N . HIS A 1 79 ? 2.116 -13.652 -11.844 1.00 89.31 79 HIS A N 1
ATOM 633 C CA . HIS A 1 79 ? 1.302 -14.463 -12.767 1.00 89.31 79 HIS A CA 1
ATOM 634 C C . HIS A 1 79 ? -0.171 -14.493 -12.349 1.00 89.31 79 HIS A C 1
ATOM 636 O O . HIS A 1 79 ? -1.051 -14.497 -13.207 1.00 89.31 79 HIS A O 1
ATOM 642 N N . ASP A 1 80 ? -0.440 -14.450 -11.042 1.00 90.50 80 ASP A N 1
ATOM 643 C CA . ASP A 1 80 ? 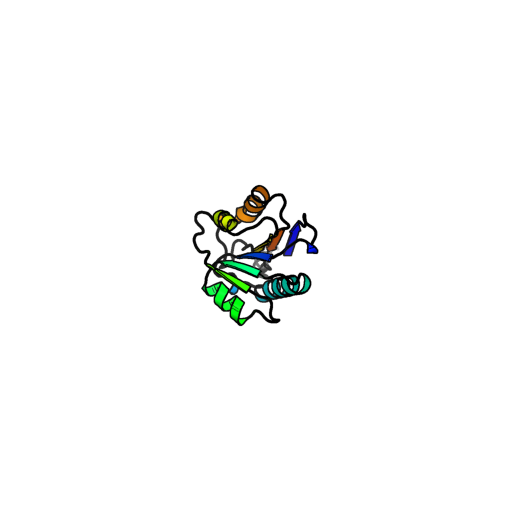-1.768 -14.168 -10.503 1.00 90.50 80 ASP A CA 1
ATOM 644 C C . ASP A 1 80 ? -1.701 -13.060 -9.442 1.00 90.50 80 ASP A C 1
ATOM 646 O O . ASP A 1 80 ? -1.619 -13.335 -8.241 1.00 90.50 80 ASP A O 1
ATOM 650 N N . PRO A 1 81 ? -1.777 -11.782 -9.852 1.00 89.75 81 PRO A N 1
ATOM 651 C CA . PRO A 1 81 ? -1.713 -10.664 -8.918 1.00 89.75 81 PRO A CA 1
ATOM 652 C C . PRO A 1 81 ? -2.864 -10.645 -7.909 1.00 89.75 81 PRO A C 1
ATOM 654 O O . PRO A 1 81 ? -2.719 -10.064 -6.837 1.00 89.75 81 PRO A O 1
ATOM 657 N N . LEU A 1 82 ? -4.009 -11.268 -8.220 1.00 93.31 82 LEU A N 1
ATOM 658 C CA . LEU A 1 82 ? -5.167 -11.261 -7.326 1.00 93.31 82 LEU A CA 1
ATOM 659 C C . LEU A 1 82 ? -4.938 -12.141 -6.092 1.00 93.31 82 LEU A C 1
ATOM 661 O O . LEU A 1 82 ? -5.571 -11.885 -5.070 1.00 93.31 82 LEU A O 1
ATOM 665 N N . SER A 1 83 ? -3.998 -13.093 -6.138 1.00 94.44 83 SER A N 1
ATOM 666 C CA . SER A 1 83 ? -3.566 -13.900 -4.984 1.00 94.44 83 SER A CA 1
ATOM 667 C C . SER A 1 83 ? -3.051 -13.060 -3.804 1.00 94.44 83 SER A C 1
ATOM 669 O O . SER A 1 83 ? -3.099 -13.504 -2.656 1.00 94.44 83 SER A O 1
ATOM 671 N N . CYS A 1 84 ? -2.656 -11.796 -4.028 1.00 93.56 84 CYS A N 1
ATOM 672 C CA . CYS A 1 84 ? -2.355 -10.867 -2.932 1.00 93.56 84 CYS A CA 1
ATOM 673 C C . CYS A 1 84 ? -3.531 -10.731 -1.945 1.00 93.56 84 CYS A C 1
ATOM 675 O O . CYS A 1 84 ? -3.308 -10.542 -0.745 1.00 93.56 84 CYS A O 1
ATOM 677 N N . GLY A 1 85 ? -4.760 -10.918 -2.441 1.00 93.44 85 GLY A N 1
ATOM 678 C CA . GLY A 1 85 ? -6.007 -10.880 -1.691 1.00 93.44 85 GLY A CA 1
ATOM 679 C C . GLY A 1 85 ? -6.115 -11.899 -0.560 1.00 93.44 85 GLY A C 1
ATOM 680 O O . GLY A 1 85 ? -6.866 -11.667 0.379 1.00 93.44 85 GLY A O 1
ATOM 681 N N . ASP A 1 86 ? -5.312 -12.963 -0.563 1.00 94.94 86 ASP A N 1
ATOM 682 C CA . ASP A 1 86 ? -5.294 -13.960 0.520 1.00 94.94 86 ASP A CA 1
ATOM 683 C C . ASP A 1 86 ? -4.729 -13.391 1.838 1.00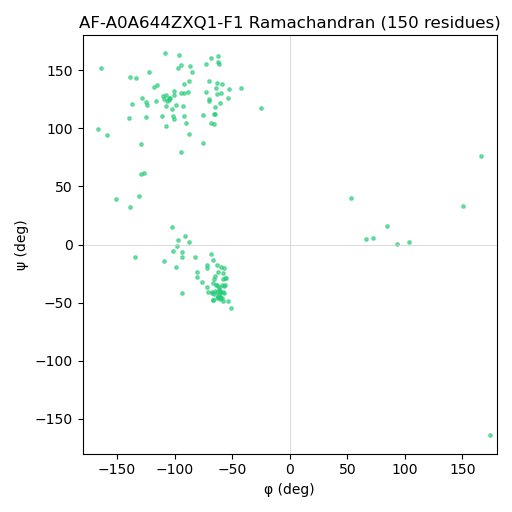 94.94 86 ASP A C 1
ATOM 685 O O . ASP A 1 86 ? -4.763 -14.025 2.891 1.00 94.94 86 ASP A O 1
ATOM 689 N N . ASN A 1 87 ? -4.194 -12.169 1.786 1.00 96.69 87 ASN A N 1
ATOM 690 C CA . ASN A 1 87 ? -3.679 -11.426 2.931 1.00 96.69 87 ASN A CA 1
ATOM 691 C C . ASN A 1 87 ? -4.638 -10.354 3.447 1.00 96.69 87 ASN A C 1
ATOM 693 O O . ASN A 1 87 ? -4.323 -9.723 4.462 1.00 96.69 87 ASN A O 1
ATOM 697 N N . ILE A 1 88 ? -5.751 -10.137 2.744 1.00 97.50 88 ILE A N 1
ATOM 698 C CA . ILE A 1 88 ? -6.737 -9.096 3.023 1.00 97.50 88 ILE A CA 1
ATOM 699 C C . ILE A 1 88 ? -7.820 -9.677 3.934 1.00 97.50 88 ILE A C 1
ATOM 701 O O . ILE A 1 88 ? -8.345 -10.764 3.696 1.00 97.50 88 ILE A O 1
ATOM 705 N N . ARG A 1 89 ? -8.120 -8.951 5.006 1.00 97.06 89 ARG A N 1
ATOM 706 C CA . ARG A 1 89 ? -9.137 -9.253 6.018 1.00 97.06 89 ARG A CA 1
ATOM 707 C C . ARG A 1 89 ? -10.310 -8.294 5.872 1.00 97.06 89 ARG A C 1
ATOM 709 O O . ARG A 1 89 ? -10.203 -7.277 5.199 1.00 97.06 89 ARG A O 1
ATOM 716 N N . GLU A 1 90 ? -11.433 -8.623 6.494 1.00 95.06 90 GLU A N 1
ATOM 717 C CA . GLU A 1 90 ? -12.689 -7.864 6.404 1.00 95.06 90 GLU A CA 1
ATOM 718 C C . GLU A 1 90 ? -12.569 -6.396 6.860 1.00 95.06 90 GLU A C 1
ATOM 720 O O . GLU A 1 90 ? -13.257 -5.523 6.341 1.00 95.06 90 GLU A O 1
ATOM 725 N N . ASP A 1 91 ? -11.660 -6.122 7.791 1.00 95.19 91 ASP A N 1
ATOM 726 C CA . ASP A 1 91 ? -11.413 -4.829 8.430 1.00 95.19 91 ASP A CA 1
ATOM 727 C C . ASP A 1 91 ? -10.176 -4.093 7.876 1.00 95.19 91 ASP A C 1
ATOM 729 O O . ASP A 1 91 ? -9.666 -3.150 8.496 1.00 95.19 91 ASP A O 1
ATOM 733 N N . ASP A 1 92 ? -9.668 -4.525 6.720 1.00 97.75 92 ASP A N 1
ATOM 734 C CA . ASP A 1 92 ? -8.541 -3.884 6.049 1.00 97.75 92 ASP A CA 1
ATOM 735 C C . ASP A 1 92 ? -8.995 -2.755 5.112 1.00 97.75 92 ASP A C 1
ATOM 737 O O . ASP A 1 92 ? -9.936 -2.895 4.338 1.00 97.75 92 ASP A O 1
ATOM 741 N N . MET A 1 93 ? -8.240 -1.657 5.088 1.00 97.94 93 MET A N 1
ATOM 742 C CA . MET A 1 93 ? -8.288 -0.712 3.968 1.00 97.94 93 MET A CA 1
ATOM 743 C C . MET A 1 93 ? -7.290 -1.145 2.897 1.00 97.94 93 MET A C 1
ATOM 745 O O . MET A 1 93 ? -6.116 -1.358 3.201 1.00 97.94 93 MET A O 1
ATOM 749 N N . ILE A 1 94 ? -7.715 -1.211 1.638 1.00 98.31 94 ILE A N 1
ATOM 750 C CA . ILE A 1 94 ? -6.852 -1.608 0.521 1.00 98.31 94 ILE A CA 1
ATOM 751 C C . ILE A 1 94 ? -6.264 -0.361 -0.139 1.00 98.31 94 ILE A C 1
ATOM 753 O O . ILE A 1 94 ? -6.983 0.560 -0.515 1.00 98.31 94 ILE A O 1
ATOM 757 N N . ILE A 1 95 ? -4.952 -0.333 -0.341 1.00 98.12 95 ILE A N 1
ATOM 758 C CA . ILE A 1 95 ? -4.274 0.693 -1.129 1.00 98.12 95 ILE A CA 1
ATOM 759 C C . ILE A 1 95 ? -3.478 0.008 -2.231 1.00 98.12 95 ILE A C 1
ATOM 761 O O . ILE A 1 95 ? -2.559 -0.756 -1.952 1.00 98.12 95 ILE A O 1
ATOM 765 N N . PHE A 1 96 ? -3.785 0.315 -3.486 1.00 97.44 96 PHE A N 1
ATOM 766 C CA . PHE A 1 96 ? -3.014 -0.162 -4.627 1.00 97.44 96 PHE A CA 1
ATOM 767 C C . PHE A 1 96 ? -2.239 0.988 -5.270 1.00 97.44 96 PHE A C 1
ATOM 769 O O . PHE A 1 96 ? -2.815 2.012 -5.644 1.00 97.44 96 PHE A O 1
ATOM 776 N N . VAL A 1 97 ? -0.923 0.819 -5.408 1.00 95.62 97 VAL A N 1
ATOM 777 C CA . VAL A 1 97 ? -0.071 1.745 -6.159 1.00 95.62 97 VAL A CA 1
ATOM 778 C C . VAL A 1 97 ? -0.012 1.280 -7.607 1.00 95.62 97 VAL A C 1
ATOM 780 O O . VAL A 1 97 ? 0.662 0.307 -7.920 1.00 95.62 97 VAL A O 1
ATOM 783 N N . SER A 1 98 ? -0.723 1.974 -8.491 1.00 90.62 98 SER A N 1
ATOM 784 C CA . SER A 1 98 ? -0.706 1.690 -9.924 1.00 90.62 98 SER A CA 1
ATOM 785 C C . SER A 1 98 ? 0.619 2.132 -10.548 1.00 90.62 98 SER A C 1
ATOM 787 O O . SER A 1 98 ? 1.257 3.074 -10.080 1.00 90.62 98 SER A O 1
ATOM 789 N N . ALA A 1 99 ? 0.988 1.514 -11.665 1.00 84.44 99 ALA A N 1
ATOM 790 C CA . ALA A 1 99 ? 2.031 2.003 -12.560 1.00 84.44 99 ALA A CA 1
ATOM 791 C C . ALA A 1 99 ? 1.406 2.306 -13.926 1.00 84.44 99 ALA A C 1
ATOM 793 O O . ALA A 1 99 ? 0.581 1.532 -14.404 1.00 84.44 99 ALA A O 1
ATOM 794 N N . HIS A 1 100 ? 1.744 3.444 -14.533 1.00 76.94 100 HIS A N 1
ATOM 795 C CA . HIS A 1 100 ? 1.275 3.784 -15.879 1.00 76.94 100 HIS A CA 1
ATOM 796 C C . HIS A 1 100 ? 2.201 3.196 -16.941 1.00 76.94 100 HIS A C 1
ATOM 798 O O . HIS A 1 100 ? 3.397 3.046 -16.708 1.00 76.94 100 HIS A O 1
ATOM 804 N N . GLN A 1 101 ? 1.675 2.93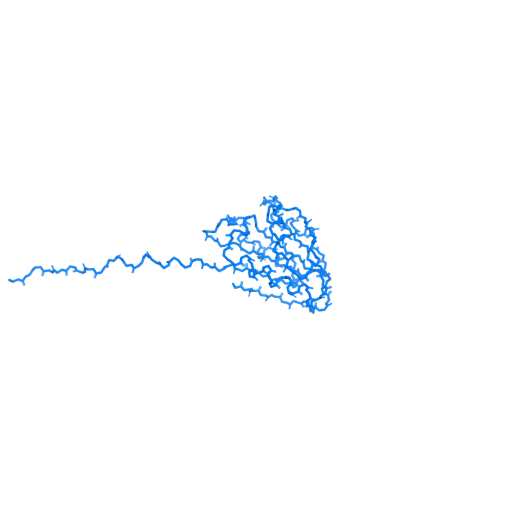9 -18.136 1.00 73.56 101 GLN A N 1
ATOM 805 C CA . GLN A 1 101 ? 2.498 2.565 -19.282 1.00 73.56 101 GLN A CA 1
ATOM 806 C C . GLN A 1 101 ? 3.635 3.582 -19.503 1.00 73.56 101 GLN A C 1
ATOM 808 O O . GLN A 1 101 ? 3.419 4.793 -19.454 1.00 73.56 101 GLN A O 1
ATOM 813 N N . GLY A 1 102 ? 4.854 3.078 -19.718 1.00 69.38 102 GLY A N 1
ATOM 814 C CA . GLY A 1 102 ? 6.075 3.889 -19.843 1.00 69.38 102 GLY A CA 1
ATOM 815 C C . GLY A 1 102 ? 6.862 4.083 -18.540 1.00 69.38 102 GLY A C 1
ATOM 816 O O . GLY A 1 102 ? 7.897 4.746 -18.548 1.00 69.38 102 GLY A O 1
ATOM 817 N N . TYR A 1 103 ? 6.397 3.505 -17.431 1.00 78.94 103 TYR A N 1
ATOM 818 C CA . TYR A 1 103 ? 7.074 3.530 -16.134 1.00 78.94 103 TYR A CA 1
ATOM 819 C C . TYR A 1 103 ? 7.933 2.281 -15.939 1.00 78.94 103 TYR A C 1
ATOM 821 O O . TYR A 1 103 ? 7.631 1.227 -16.496 1.00 78.94 103 TYR A O 1
ATOM 829 N N . LEU A 1 104 ? 8.976 2.372 -15.107 1.00 80.69 104 LEU A N 1
ATOM 830 C CA . LEU A 1 104 ? 9.854 1.228 -14.813 1.00 80.69 104 LEU A CA 1
ATOM 831 C C . LEU A 1 104 ? 9.119 0.117 -14.058 1.00 80.69 104 LEU A C 1
ATOM 833 O O . LEU A 1 104 ? 9.456 -1.053 -14.193 1.00 80.69 104 LEU A O 1
ATOM 837 N N . SER A 1 105 ? 8.121 0.496 -13.268 1.00 82.06 105 SER A N 1
ATOM 838 C CA . SER A 1 105 ? 7.271 -0.401 -12.484 1.00 82.06 105 SER A CA 1
ATOM 839 C C . SER A 1 105 ? 6.045 -0.932 -13.241 1.00 82.06 105 SER A C 1
ATOM 841 O O . SER A 1 105 ? 5.223 -1.641 -12.658 1.00 82.06 105 SER A O 1
ATOM 843 N N . HIS A 1 106 ? 5.873 -0.588 -14.527 1.00 87.69 106 HIS A N 1
ATOM 844 C CA . HIS A 1 106 ? 4.701 -1.009 -15.300 1.00 87.69 106 HIS A CA 1
ATOM 845 C C . HIS A 1 106 ? 4.749 -2.495 -15.656 1.00 87.69 106 HIS A C 1
ATOM 847 O O . HIS A 1 106 ? 5.739 -2.999 -16.182 1.00 87.69 106 HIS A O 1
ATOM 853 N N . MET A 1 107 ? 3.638 -3.187 -15.407 1.00 86.19 107 MET A N 1
ATOM 854 C CA . MET A 1 107 ? 3.403 -4.557 -15.846 1.00 86.19 107 MET A CA 1
ATOM 855 C C . MET A 1 107 ? 1.969 -4.642 -16.362 1.00 86.19 107 MET A C 1
ATOM 857 O O . MET A 1 107 ? 1.041 -4.419 -15.589 1.00 86.19 107 MET A O 1
ATOM 861 N N . SER A 1 108 ? 1.768 -5.013 -17.629 1.00 86.94 108 SER A N 1
ATOM 862 C CA . SER A 1 108 ? 0.428 -5.047 -18.243 1.00 86.94 108 SER A CA 1
ATOM 863 C C . SER A 1 108 ? -0.576 -5.927 -17.489 1.00 86.94 108 SER A C 1
ATOM 865 O O . SER A 1 108 ? -1.768 -5.647 -17.465 1.00 86.94 108 SER A O 1
ATOM 867 N N . ILE A 1 109 ? -0.100 -6.972 -16.803 1.00 87.19 109 ILE A N 1
ATOM 868 C CA . ILE A 1 109 ? -0.945 -7.845 -15.974 1.00 87.19 109 ILE A CA 1
ATOM 869 C C . ILE A 1 109 ? -1.607 -7.114 -14.789 1.00 87.19 109 ILE A C 1
ATOM 871 O O . ILE A 1 109 ? -2.585 -7.605 -14.224 1.00 87.19 109 ILE A O 1
ATOM 875 N N . LEU A 1 110 ? -1.097 -5.937 -14.418 1.00 89.62 110 LEU A N 1
ATOM 876 C CA . LEU A 1 110 ? -1.608 -5.107 -13.329 1.00 89.62 110 LEU A CA 1
ATOM 877 C C . LEU A 1 110 ? -2.613 -4.048 -13.785 1.00 89.62 110 LEU A C 1
ATOM 879 O O . LEU A 1 110 ? -3.281 -3.472 -12.929 1.00 89.62 110 LEU A O 1
ATOM 883 N N . ASP A 1 111 ? -2.774 -3.826 -15.093 1.00 88.69 111 ASP A N 1
ATOM 884 C CA . ASP A 1 111 ? -3.652 -2.776 -15.631 1.00 88.69 111 ASP A CA 1
ATOM 885 C C . ASP A 1 111 ? -5.113 -2.966 -15.178 1.00 88.69 111 ASP A C 1
ATOM 887 O O . ASP A 1 111 ? -5.814 -2.002 -14.872 1.00 88.69 111 ASP A O 1
ATOM 891 N N . HIS A 1 112 ? -5.551 -4.223 -15.051 1.00 90.56 112 HIS A N 1
ATOM 892 C CA . HIS A 1 112 ? -6.900 -4.589 -14.605 1.00 90.56 112 HIS A CA 1
ATOM 893 C C . HIS A 1 112 ? -6.994 -4.945 -13.115 1.00 90.56 112 HIS A C 1
ATOM 895 O O . HIS A 1 112 ? -8.079 -5.262 -12.626 1.00 90.56 112 HIS A O 1
ATOM 901 N N . LEU A 1 113 ? -5.883 -4.914 -12.369 1.00 92.31 113 LEU A N 1
ATOM 902 C CA . LEU A 1 113 ? -5.892 -5.274 -10.950 1.00 92.31 113 LEU A CA 1
ATOM 903 C C . LEU A 1 113 ? -6.817 -4.382 -10.100 1.00 92.31 113 LEU A C 1
ATOM 905 O O . LEU A 1 113 ? -7.518 -4.947 -9.264 1.00 92.31 113 LEU A O 1
ATOM 909 N N . PRO A 1 114 ? -6.904 -3.049 -10.304 1.00 93.00 114 PRO A N 1
ATOM 910 C CA . PRO A 1 114 ? -7.858 -2.217 -9.568 1.00 93.00 114 PRO A CA 1
ATOM 911 C C . PRO A 1 114 ? -9.303 -2.720 -9.675 1.00 93.00 114 PRO A C 1
ATOM 913 O O . PRO A 1 114 ? -9.966 -2.894 -8.657 1.00 93.00 114 PRO A O 1
ATOM 916 N N . THR A 1 115 ? -9.758 -3.021 -10.894 1.00 94.06 115 THR A N 1
ATOM 917 C CA . THR A 1 115 ? -11.114 -3.524 -11.156 1.00 94.06 115 THR A CA 1
ATOM 918 C C . THR A 1 115 ? -11.321 -4.908 -10.543 1.00 94.06 115 THR A C 1
ATOM 920 O O . THR A 1 115 ? -12.323 -5.141 -9.878 1.00 94.06 115 THR A O 1
ATO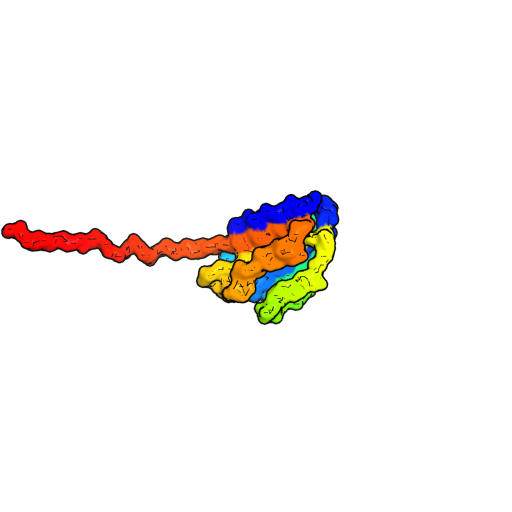M 923 N N . ARG A 1 116 ? -10.342 -5.813 -10.667 1.00 95.12 116 ARG A N 1
ATOM 924 C CA . ARG A 1 116 ? -10.421 -7.151 -10.051 1.00 95.12 116 ARG A CA 1
ATOM 925 C C . ARG A 1 116 ? -10.455 -7.097 -8.519 1.00 95.12 116 ARG A C 1
ATOM 927 O O . ARG A 1 116 ? -11.104 -7.930 -7.892 1.00 95.12 116 ARG A O 1
ATOM 934 N N . LEU A 1 117 ? -9.743 -6.146 -7.906 1.00 95.19 117 LEU A N 1
ATOM 935 C CA . LEU A 1 117 ? -9.795 -5.917 -6.459 1.00 95.19 117 LEU A CA 1
ATOM 936 C C . LEU A 1 117 ? -11.168 -5.394 -6.034 1.00 95.19 117 LEU A C 1
ATOM 938 O O . LEU A 1 117 ? -11.693 -5.852 -5.029 1.00 95.19 117 LEU A O 1
ATOM 942 N N . GLU A 1 118 ? -11.756 -4.481 -6.802 1.00 94.88 118 GLU A N 1
ATOM 943 C CA . GLU A 1 118 ? -13.118 -3.992 -6.574 1.00 94.88 118 GLU A CA 1
ATOM 944 C C . GLU A 1 118 ? -14.162 -5.114 -6.660 1.00 94.88 118 GLU A C 1
ATOM 946 O O . GLU A 1 118 ? -14.998 -5.233 -5.769 1.00 94.88 118 GLU A O 1
ATOM 951 N N . GLU A 1 119 ? -14.074 -5.986 -7.666 1.00 95.94 119 GLU A N 1
ATOM 952 C CA . GLU A 1 119 ? -14.976 -7.134 -7.818 1.00 95.94 119 GLU A CA 1
ATOM 953 C C . GLU A 1 119 ? -14.823 -8.164 -6.688 1.00 95.94 119 GLU A C 1
ATOM 955 O O . GLU A 1 119 ? -15.814 -8.714 -6.208 1.00 95.94 119 GLU A O 1
ATOM 960 N N . ARG A 1 120 ? -13.585 -8.437 -6.247 1.00 96.12 120 ARG A N 1
ATOM 961 C CA . ARG A 1 120 ? -13.305 -9.412 -5.176 1.00 96.12 120 ARG A CA 1
ATOM 962 C C . ARG A 1 120 ? -13.631 -8.864 -3.782 1.00 96.12 120 ARG A C 1
ATOM 964 O O . ARG A 1 120 ? -14.010 -9.641 -2.909 1.00 96.12 120 ARG A O 1
ATOM 971 N N . PHE A 1 121 ? -13.472 -7.558 -3.573 1.00 96.12 121 PHE A N 1
ATOM 972 C CA . PHE A 1 121 ? -13.612 -6.882 -2.280 1.00 96.12 121 PHE A CA 1
ATOM 973 C C . PHE A 1 121 ? -14.602 -5.705 -2.368 1.00 96.12 121 PHE A C 1
ATOM 975 O O . PHE A 1 121 ? -14.221 -4.551 -2.135 1.00 96.12 121 PHE A O 1
ATOM 982 N N . PRO A 1 122 ? -15.882 -5.965 -2.701 1.00 95.38 122 PRO A N 1
ATOM 983 C CA . PRO A 1 122 ? -16.853 -4.905 -2.971 1.00 95.38 122 PRO A CA 1
ATOM 984 C C . PRO A 1 122 ? -17.157 -4.045 -1.739 1.00 95.38 122 PRO A C 1
ATOM 986 O O . PRO A 1 122 ? -17.477 -2.872 -1.892 1.00 95.38 122 PRO A O 1
ATOM 989 N N . HIS A 1 123 ? -17.007 -4.604 -0.533 1.00 95.00 123 HIS A N 1
ATOM 990 C CA . HIS A 1 123 ? -17.322 -3.941 0.737 1.00 95.00 123 HIS A CA 1
ATOM 991 C C . HIS A 1 123 ? -16.112 -3.298 1.435 1.00 95.00 123 HIS A C 1
ATOM 993 O O . HIS A 1 123 ? -16.235 -2.796 2.552 1.00 95.00 123 HIS A O 1
ATOM 999 N N . HIS A 1 124 ? -14.937 -3.320 0.802 1.00 97.00 124 HIS A N 1
ATOM 1000 C CA . HIS A 1 124 ? -13.715 -2.755 1.367 1.00 97.00 124 HIS A CA 1
ATOM 1001 C C . HIS A 1 124 ? -13.524 -1.308 0.934 1.00 97.00 124 HIS A C 1
ATOM 1003 O O . HIS A 1 124 ? -13.634 -0.975 -0.252 1.00 97.00 124 HIS A O 1
ATOM 1009 N N . SER A 1 125 ? -13.106 -0.462 1.877 1.00 97.50 125 SER A N 1
ATOM 1010 C CA . SER A 1 125 ? -12.538 0.834 1.513 1.00 97.50 125 SER A CA 1
ATOM 1011 C C . SER A 1 125 ? -11.254 0.625 0.712 1.00 97.50 125 SER A C 1
ATOM 1013 O O . SER A 1 125 ? -10.351 -0.108 1.127 1.00 97.50 125 SER A O 1
ATOM 1015 N N . ARG A 1 126 ? -11.154 1.296 -0.434 1.00 96.75 126 ARG A N 1
ATOM 1016 C CA . ARG A 1 126 ? -10.044 1.158 -1.376 1.00 96.75 126 ARG A CA 1
ATOM 1017 C C . ARG A 1 126 ? -9.520 2.505 -1.852 1.00 96.75 126 ARG A C 1
ATOM 1019 O O . ARG A 1 126 ? -10.279 3.446 -2.084 1.00 96.75 126 ARG A O 1
ATOM 1026 N N . ILE A 1 127 ? -8.208 2.589 -2.033 1.00 97.38 127 ILE A N 1
ATOM 1027 C CA . ILE A 1 127 ? -7.522 3.742 -2.616 1.00 97.38 127 ILE A CA 1
ATOM 1028 C C . ILE A 1 127 ? -6.620 3.255 -3.743 1.00 97.38 127 ILE A C 1
ATOM 1030 O O . ILE A 1 127 ? -5.746 2.417 -3.532 1.00 97.38 127 ILE A O 1
ATOM 1034 N N . VAL A 1 128 ? -6.781 3.827 -4.932 1.00 96.50 128 VAL A N 1
ATOM 1035 C CA . VAL A 1 128 ? -5.863 3.622 -6.053 1.00 96.50 128 VAL A CA 1
ATOM 1036 C C . VAL A 1 128 ? -4.997 4.861 -6.220 1.00 96.50 128 VAL A C 1
ATOM 1038 O O . VAL A 1 128 ? -5.486 5.987 -6.357 1.00 96.50 128 VAL A O 1
ATOM 1041 N N . ILE A 1 129 ? -3.686 4.653 -6.194 1.00 94.88 129 ILE A N 1
ATOM 1042 C CA . ILE A 1 129 ? -2.682 5.701 -6.325 1.00 94.88 129 ILE A CA 1
ATOM 1043 C C . ILE A 1 129 ? -2.143 5.648 -7.747 1.00 94.88 129 ILE A C 1
ATOM 1045 O O . ILE A 1 129 ? -1.501 4.678 -8.133 1.00 94.88 129 ILE A O 1
ATOM 1049 N N . TYR A 1 130 ? -2.368 6.718 -8.501 1.00 88.94 130 TYR A N 1
ATOM 1050 C CA . TYR A 1 130 ? -1.789 6.933 -9.824 1.00 88.94 130 TYR A CA 1
ATOM 1051 C C . TYR A 1 130 ? -0.604 7.898 -9.693 1.00 88.94 130 TYR A C 1
ATOM 1053 O O . TYR A 1 130 ? -0.822 9.088 -9.411 1.00 88.94 130 TYR A O 1
ATOM 1061 N N . PRO A 1 131 ? 0.647 7.427 -9.830 1.00 79.69 131 PRO A N 1
ATOM 1062 C CA . PRO A 1 131 ? 1.828 8.274 -9.722 1.00 79.69 131 PRO A CA 1
ATOM 1063 C C . PRO A 1 131 ? 1.843 9.356 -10.810 1.00 79.69 131 PRO A C 1
ATOM 1065 O O . PRO A 1 131 ? 1.193 9.235 -11.847 1.00 79.69 131 PRO A O 1
ATOM 1068 N N . LYS A 1 132 ? 2.569 10.451 -10.574 1.00 73.25 132 LYS A N 1
ATOM 1069 C CA . LYS A 1 132 ? 2.571 11.608 -11.483 1.00 73.25 132 LYS A CA 1
ATOM 1070 C C . LYS A 1 132 ? 3.291 11.258 -12.789 1.00 73.25 132 LYS A C 1
ATOM 1072 O O . LYS A 1 132 ? 4.455 10.871 -12.729 1.00 73.25 132 LYS A O 1
ATOM 1077 N N . GLN A 1 133 ? 2.621 11.422 -13.932 1.00 67.81 133 GLN A N 1
ATOM 1078 C CA . GLN A 1 133 ? 3.216 11.237 -15.264 1.00 67.81 133 GLN A CA 1
ATOM 1079 C C . GLN A 1 133 ? 4.323 12.251 -15.519 1.00 67.81 133 GLN A C 1
ATOM 1081 O O . GLN A 1 133 ? 4.176 13.441 -15.223 1.00 67.81 133 GLN A O 1
ATOM 1086 N N . ARG A 1 134 ? 5.450 11.763 -16.055 1.00 63.56 134 ARG A N 1
ATOM 1087 C CA . ARG A 1 134 ? 6.415 12.623 -16.734 1.00 63.56 134 ARG A CA 1
ATOM 1088 C C . ARG A 1 134 ? 5.703 13.152 -17.970 1.00 63.56 134 ARG A C 1
ATOM 1090 O O . ARG A 1 134 ? 5.516 12.416 -18.931 1.00 63.56 134 ARG A O 1
ATOM 1097 N N . VAL A 1 135 ? 5.2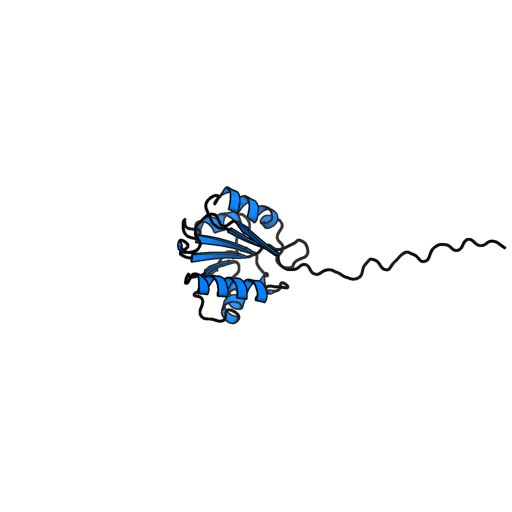75 14.407 -17.924 1.00 58.44 135 VAL A N 1
ATOM 1098 C CA . VAL A 1 135 ? 4.942 15.126 -19.150 1.00 58.44 135 VAL A CA 1
ATOM 1099 C C . VAL A 1 135 ? 6.266 15.276 -19.890 1.00 58.44 135 VAL A C 1
ATOM 1101 O O . VAL A 1 135 ? 7.179 15.929 -19.387 1.00 58.44 135 VAL A O 1
ATOM 1104 N N . VAL A 1 136 ? 6.419 14.597 -21.026 1.00 56.59 136 VAL A N 1
ATOM 1105 C CA . VAL A 1 136 ? 7.515 14.897 -21.949 1.00 56.59 136 VAL A CA 1
ATOM 1106 C C . VAL A 1 136 ? 7.118 16.190 -22.656 1.00 56.59 136 VAL A C 1
ATOM 1108 O O . VAL A 1 136 ? 6.456 16.168 -23.687 1.00 56.59 136 VAL A O 1
ATOM 1111 N N . GLU A 1 137 ? 7.450 17.332 -22.058 1.00 51.53 137 GLU A N 1
ATOM 1112 C CA . GLU A 1 137 ? 7.489 18.602 -22.784 1.00 51.53 137 GLU A CA 1
ATOM 1113 C C . GLU A 1 137 ? 8.661 18.519 -23.769 1.00 51.53 137 GLU A C 1
ATOM 1115 O O . GLU A 1 137 ? 9.817 18.553 -23.351 1.00 51.53 137 GLU A O 1
ATOM 1120 N N . GLY A 1 138 ? 8.378 18.334 -25.066 1.00 53.97 138 GLY A N 1
ATOM 1121 C CA . GLY A 1 138 ? 9.420 18.447 -26.095 1.00 53.97 138 GLY A CA 1
ATOM 1122 C C . GLY A 1 138 ? 9.294 17.621 -27.378 1.00 53.97 138 GLY A C 1
ATOM 1123 O O . GLY A 1 138 ? 10.330 17.232 -27.901 1.00 53.97 138 GLY A O 1
ATOM 1124 N N . LEU A 1 139 ? 8.095 17.344 -27.911 1.00 50.78 139 LEU A N 1
ATOM 1125 C CA . LEU A 1 139 ? 7.947 16.782 -29.274 1.00 50.78 139 LEU A CA 1
ATOM 1126 C C . LEU A 1 139 ? 6.7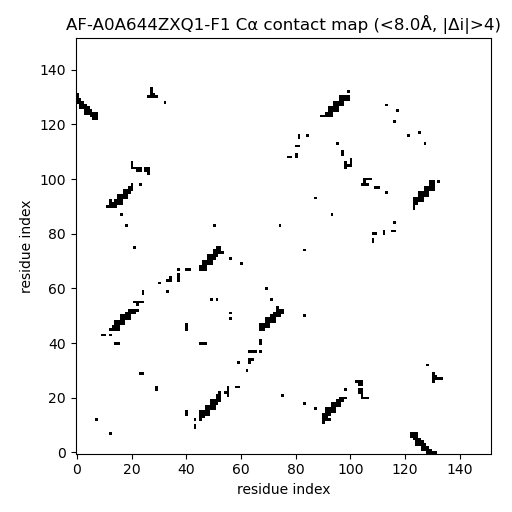84 17.400 -30.083 1.00 50.78 139 LEU A C 1
ATOM 1128 O O . LEU A 1 139 ? 6.175 16.730 -30.909 1.00 50.78 139 LEU A O 1
ATOM 1132 N N . LEU A 1 140 ? 6.479 18.683 -29.866 1.00 51.75 140 LEU A N 1
ATOM 1133 C CA . LEU A 1 140 ? 5.599 19.472 -30.747 1.00 51.75 140 LEU A CA 1
ATOM 1134 C C . LEU A 1 140 ? 6.237 20.823 -31.112 1.00 51.75 140 LEU A C 1
ATOM 1136 O O . LEU A 1 140 ? 5.569 21.846 -31.142 1.00 51.75 140 LEU A O 1
ATOM 1140 N N . GLU A 1 141 ? 7.539 20.823 -31.397 1.00 49.00 141 GLU A N 1
ATOM 1141 C CA . GLU A 1 141 ? 8.195 21.921 -32.121 1.00 49.00 141 GLU A CA 1
ATOM 1142 C C . GLU A 1 141 ? 9.009 21.351 -33.286 1.00 49.00 141 GLU A C 1
ATOM 1144 O O . GLU A 1 141 ? 10.228 21.459 -33.364 1.00 49.00 141 GLU A O 1
ATOM 1149 N N . SER A 1 142 ? 8.318 20.678 -34.196 1.00 53.62 142 SER A N 1
ATOM 1150 C CA . SER A 1 142 ? 8.800 20.473 -35.557 1.00 53.62 142 SER A CA 1
ATOM 1151 C C . SER A 1 142 ? 7.588 20.164 -36.418 1.00 53.62 142 SER A C 1
ATOM 1153 O O . SER A 1 142 ? 7.115 19.030 -36.390 1.00 53.62 142 SER A O 1
ATOM 1155 N N . ASP A 1 143 ? 7.020 21.187 -37.054 1.00 50.50 143 ASP A N 1
ATOM 1156 C CA . ASP A 1 143 ? 6.803 21.249 -38.509 1.00 50.50 143 ASP A CA 1
ATOM 1157 C C . ASP A 1 143 ? 5.825 22.398 -38.818 1.00 50.50 143 ASP A C 1
ATOM 1159 O O . ASP A 1 143 ? 4.637 22.180 -39.012 1.00 50.50 143 ASP A O 1
ATOM 1163 N N . ASP A 1 144 ? 6.299 23.649 -38.770 1.00 48.38 144 ASP A N 1
ATOM 1164 C CA . ASP A 1 144 ? 5.499 24.798 -39.232 1.00 48.38 144 ASP A CA 1
ATOM 1165 C C . ASP A 1 144 ? 6.383 25.948 -39.756 1.00 48.38 144 ASP A C 1
ATOM 1167 O O . ASP A 1 144 ? 6.117 27.135 -39.572 1.00 48.38 144 ASP A O 1
ATOM 1171 N N . SER A 1 145 ? 7.463 25.610 -40.468 1.00 49.94 145 SER A N 1
ATOM 1172 C CA . SER A 1 145 ? 8.035 26.513 -41.475 1.00 49.94 145 SER A CA 1
ATOM 1173 C C . SER A 1 145 ? 7.462 26.142 -42.837 1.00 49.94 145 SER A C 1
ATOM 1175 O O . SER A 1 145 ? 8.060 25.454 -43.662 1.00 49.94 145 SER A 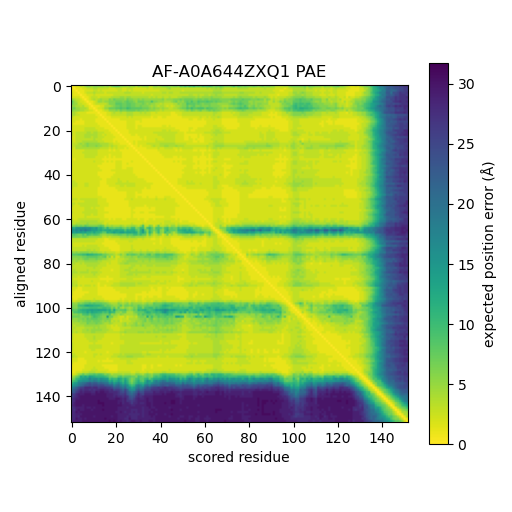O 1
ATOM 1177 N N . LEU A 1 146 ? 6.236 26.626 -43.012 1.00 44.94 146 LEU A N 1
ATOM 1178 C CA . LEU A 1 146 ? 5.436 26.628 -44.221 1.00 44.94 146 LEU A CA 1
ATOM 1179 C C . LEU A 1 146 ? 6.258 26.982 -45.469 1.00 44.94 146 LEU A C 1
ATOM 1181 O O . LEU A 1 146 ? 7.001 27.963 -45.511 1.00 44.94 146 LEU A O 1
ATOM 1185 N N . PHE A 1 147 ? 6.027 26.181 -46.505 1.00 49.53 147 PHE A N 1
ATOM 1186 C CA . PHE A 1 147 ? 6.188 26.506 -47.915 1.00 49.53 147 PHE A CA 1
ATOM 1187 C C . PHE A 1 147 ? 6.067 28.012 -48.198 1.00 49.53 147 PHE A C 1
ATOM 1189 O O . PHE A 1 147 ? 4.992 28.594 -48.058 1.00 49.53 147 PHE A O 1
ATOM 1196 N N . VAL A 1 148 ? 7.141 28.623 -48.701 1.00 49.56 148 VAL A N 1
ATOM 1197 C CA . VAL A 1 148 ? 7.034 29.857 -49.486 1.00 49.56 148 VAL A CA 1
ATOM 1198 C C . VAL A 1 148 ? 6.924 29.429 -50.951 1.00 49.56 148 VAL A C 1
ATOM 1200 O O . VAL A 1 148 ? 7.907 28.915 -51.492 1.00 49.56 148 VAL A O 1
ATOM 1203 N N . PRO A 1 149 ? 5.770 29.590 -51.623 1.00 46.34 149 PRO A N 1
ATOM 1204 C CA . PRO A 1 149 ? 5.724 29.399 -53.059 1.00 46.34 149 PRO A CA 1
ATOM 1205 C C . PRO A 1 149 ? 6.490 30.548 -53.715 1.00 46.34 149 PRO A C 1
ATOM 1207 O O . PRO A 1 149 ? 6.213 31.723 -53.475 1.00 46.34 149 PRO A O 1
ATOM 1210 N N . SER A 1 150 ? 7.470 30.202 -54.543 1.00 46.06 150 SER A N 1
ATOM 1211 C CA . SER A 1 150 ? 8.118 31.141 -55.453 1.00 46.06 150 SER A CA 1
ATOM 1212 C C . SER A 1 150 ? 7.072 31.698 -56.414 1.00 46.06 150 SER A C 1
ATOM 1214 O O . SER A 1 150 ? 6.448 30.908 -57.113 1.00 46.06 150 SER A O 1
ATOM 1216 N N . ASN A 1 151 ? 6.882 33.020 -56.442 1.00 40.62 151 ASN A N 1
ATOM 1217 C CA . ASN A 1 151 ? 6.315 33.765 -57.573 1.00 40.62 151 ASN A CA 1
ATOM 1218 C C . ASN A 1 151 ? 6.548 35.275 -57.389 1.00 40.62 151 ASN A C 1
ATOM 1220 O O . ASN A 1 151 ? 5.840 35.912 -56.610 1.00 40.62 151 ASN A O 1
ATOM 1224 N N . PHE A 1 152 ? 7.573 35.794 -58.072 1.00 44.44 152 PHE A N 1
ATOM 1225 C CA . PHE A 1 152 ? 7.591 36.917 -59.031 1.00 44.44 152 PHE A CA 1
ATOM 1226 C C . PHE A 1 152 ? 9.012 37.470 -59.165 1.00 44.44 152 PHE A C 1
ATOM 1228 O O . PHE A 1 152 ? 9.626 37.797 -58.127 1.00 44.44 152 PHE A O 1
#

Organism: NCBI:txid1076179

Radius of gyration: 20.0 Å; Cα contacts (8 Å, |Δi|>4): 236; chains: 1; bounding box: 32×51×74 Å

Secondary structure (DSSP, 8-state):
-EEEE--S-GGG--EEEEE--TTGGGSTTHHHHHHHHHHHHHHHT--EEEEE-HHHHHHHHHH--TT--EEEEE----SSGGGGGGG--TTEEEEEE---TTSTT--GGGTTHHHHHHHH-TTS-EEEE-PPP-----SS-SS---------

pLDDT: mean 87.31, std 15.25, range [40.62, 98.62]

Solvent-accessible surface area (backbone atoms only — not comparable to full-atom values): 9136 Å² total; per-residue (Å²): 87,76,50,75,46,78,70,54,64,77,85,67,43,63,32,36,39,36,38,41,51,51,56,45,74,75,43,62,53,36,70,58,53,51,53,50,51,38,51,50,27,53,78,60,71,25,39,35,40,38,38,19,33,64,70,46,50,56,51,48,66,74,65,64,65,88,82,53,50,72,44,84,42,80,44,81,69,63,94,53,61,70,63,64,53,83,76,63,56,91,44,33,32,42,33,40,46,56,56,55,91,94,44,90,30,42,51,80,81,52,75,56,42,67,60,54,47,44,72,75,41,72,75,38,24,36,35,42,33,42,62,63,77,82,77,80,86,83,85,87,88,82,90,82,84,70,85,78,81,89,84,134